Protein AF-A0AAD5U259-F1 (afdb_monomer)

Structure (mmCIF, N/CA/C/O backbone):
data_AF-A0AAD5U259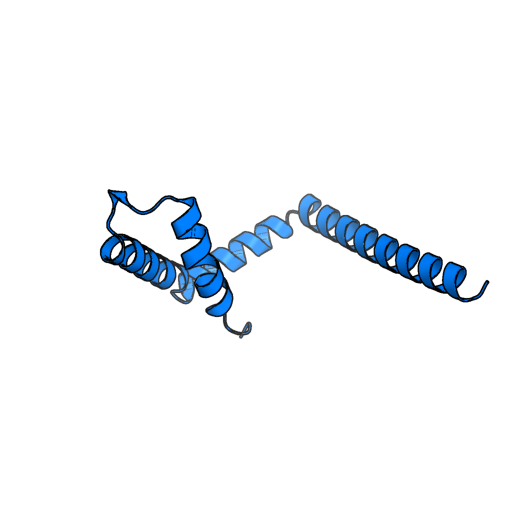-F1
#
_entry.id   AF-A0AAD5U259-F1
#
loop_
_atom_site.group_PDB
_atom_site.id
_atom_site.type_symbol
_atom_site.label_atom_id
_atom_site.label_alt_id
_atom_site.label_comp_id
_atom_site.label_asym_id
_atom_site.label_entity_id
_atom_site.label_seq_id
_atom_site.pdbx_PDB_ins_code
_atom_site.Cartn_x
_atom_site.Cartn_y
_atom_site.Cartn_z
_atom_site.occupancy
_atom_site.B_iso_or_equiv
_atom_site.auth_seq_id
_atom_site.auth_comp_id
_atom_site.auth_asym_id
_atom_site.auth_atom_id
_atom_site.pdbx_PDB_model_num
ATOM 1 N N . MET A 1 1 ? 42.496 -5.740 15.410 1.00 61.06 1 MET A N 1
ATOM 2 C CA . MET A 1 1 ? 42.476 -5.597 13.929 1.00 61.06 1 MET A CA 1
ATOM 3 C C . MET A 1 1 ? 41.321 -6.330 13.232 1.00 61.06 1 MET A C 1
ATOM 5 O O . MET A 1 1 ? 40.747 -5.749 12.320 1.00 61.06 1 MET A O 1
ATOM 9 N N . LYS A 1 2 ? 40.932 -7.552 13.637 1.00 63.97 2 LYS A N 1
ATOM 10 C CA . LYS A 1 2 ? 39.879 -8.344 12.955 1.00 63.97 2 LYS A CA 1
ATOM 11 C C . LYS A 1 2 ? 38.483 -7.682 12.940 1.00 63.97 2 LYS A C 1
ATOM 13 O O . LYS A 1 2 ? 37.818 -7.689 11.912 1.00 63.97 2 LYS A O 1
ATOM 18 N N . THR A 1 3 ? 38.077 -7.025 14.026 1.00 67.69 3 THR A N 1
ATOM 19 C CA . THR A 1 3 ? 36.755 -6.378 14.176 1.00 67.69 3 THR A CA 1
ATOM 20 C C . THR A 1 3 ? 36.532 -5.172 13.255 1.00 67.69 3 THR A C 1
ATOM 22 O O . THR A 1 3 ? 35.467 -5.055 12.655 1.00 67.69 3 THR A O 1
ATOM 25 N N . LYS A 1 4 ? 37.544 -4.315 13.050 1.00 72.44 4 LYS A N 1
ATOM 26 C CA . LYS A 1 4 ? 37.453 -3.167 12.121 1.00 72.44 4 LYS A CA 1
ATOM 27 C C . LYS A 1 4 ? 37.248 -3.610 10.664 1.00 72.44 4 LYS A C 1
ATOM 29 O O . LYS A 1 4 ? 36.480 -2.983 9.943 1.00 72.44 4 LYS A O 1
ATOM 34 N N . LYS A 1 5 ? 37.891 -4.712 10.256 1.00 76.06 5 LYS A N 1
ATOM 35 C CA . LYS A 1 5 ? 37.779 -5.277 8.900 1.00 76.06 5 LYS A CA 1
ATOM 36 C C . LYS A 1 5 ? 36.415 -5.936 8.648 1.00 76.06 5 LYS A C 1
ATOM 38 O O . LYS A 1 5 ? 35.876 -5.842 7.550 1.00 76.06 5 LYS A O 1
ATOM 43 N N . ILE A 1 6 ? 35.827 -6.560 9.672 1.00 77.56 6 ILE A N 1
ATOM 44 C CA . ILE A 1 6 ? 34.456 -7.095 9.605 1.00 77.56 6 ILE A CA 1
ATOM 45 C C . ILE A 1 6 ? 33.449 -5.953 9.431 1.00 77.56 6 ILE A C 1
ATOM 47 O O . ILE A 1 6 ? 32.622 -6.005 8.525 1.00 77.56 6 ILE A O 1
ATOM 51 N N . PHE A 1 7 ? 33.560 -4.893 10.236 1.00 74.00 7 PHE A N 1
ATOM 52 C CA . PHE A 1 7 ? 32.670 -3.734 10.139 1.00 74.00 7 PHE A CA 1
ATOM 53 C C . PHE A 1 7 ? 32.779 -3.023 8.779 1.00 74.00 7 PHE A C 1
ATOM 55 O O . 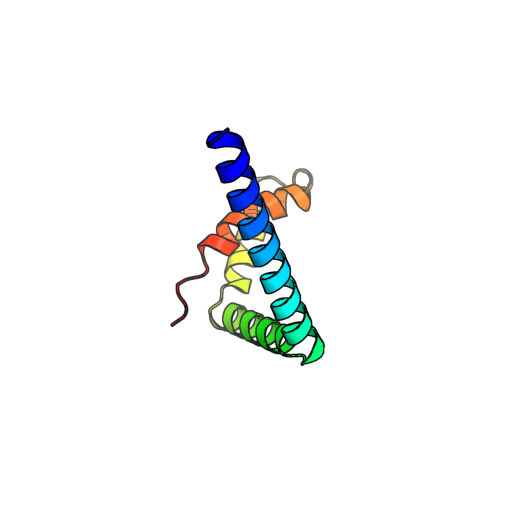PHE A 1 7 ? 31.762 -2.689 8.174 1.00 74.00 7 PHE A O 1
ATOM 62 N N . SER A 1 8 ? 33.996 -2.851 8.247 1.00 78.38 8 SER A N 1
ATOM 63 C CA . SER A 1 8 ? 34.196 -2.264 6.916 1.00 78.38 8 SER A CA 1
ATOM 64 C C . SER A 1 8 ? 33.595 -3.122 5.799 1.00 78.38 8 SER A C 1
ATOM 66 O O . SER A 1 8 ? 32.981 -2.584 4.881 1.00 78.38 8 SER A O 1
ATOM 68 N N . ASN A 1 9 ? 33.726 -4.452 5.887 1.00 81.94 9 ASN A N 1
ATOM 69 C CA . ASN A 1 9 ? 33.135 -5.375 4.916 1.00 81.94 9 ASN A CA 1
ATOM 70 C C . ASN A 1 9 ? 31.604 -5.357 4.978 1.00 81.94 9 ASN A C 1
ATOM 72 O O . ASN A 1 9 ? 30.952 -5.303 3.938 1.00 81.94 9 ASN A O 1
ATOM 76 N N . PHE A 1 10 ? 31.038 -5.349 6.186 1.00 79.75 10 PHE A N 1
ATOM 77 C CA . PHE A 1 10 ? 29.597 -5.238 6.397 1.00 79.75 10 PHE A CA 1
ATOM 78 C C . PHE A 1 10 ? 29.041 -3.932 5.812 1.00 79.75 10 PHE A C 1
ATOM 80 O O . PHE A 1 10 ? 28.059 -3.949 5.069 1.00 79.75 10 PHE A O 1
ATOM 87 N N . ASN A 1 11 ? 29.703 -2.802 6.080 1.00 79.38 11 ASN A N 1
ATOM 88 C CA . ASN A 1 11 ? 29.276 -1.506 5.561 1.00 79.38 11 ASN A CA 1
ATOM 89 C C . ASN A 1 11 ? 29.374 -1.440 4.026 1.00 79.38 11 ASN A C 1
ATOM 91 O O . ASN A 1 11 ? 28.444 -0.957 3.380 1.00 79.38 11 ASN A O 1
ATOM 95 N N . ARG A 1 12 ? 30.444 -1.992 3.429 1.00 82.88 12 ARG A N 1
ATOM 96 C CA . ARG A 1 12 ? 30.585 -2.107 1.965 1.00 82.88 12 ARG A CA 1
ATOM 97 C C . ARG A 1 12 ? 29.446 -2.933 1.363 1.00 82.88 12 ARG A C 1
ATOM 99 O O . ARG A 1 12 ? 28.749 -2.444 0.484 1.00 82.88 12 ARG A O 1
ATOM 106 N N . GLN A 1 13 ? 29.172 -4.122 1.902 1.00 80.81 13 GLN A N 1
ATOM 107 C CA . GLN A 1 13 ? 28.081 -4.975 1.417 1.00 80.81 13 GLN A CA 1
ATOM 108 C C . GLN A 1 13 ? 26.711 -4.277 1.503 1.00 80.81 13 GLN A C 1
ATOM 110 O O . GLN A 1 13 ? 25.865 -4.436 0.621 1.00 80.81 13 GLN A O 1
ATOM 115 N N . PHE A 1 14 ? 26.468 -3.498 2.560 1.00 79.31 14 PHE A N 1
ATOM 116 C CA . PHE A 1 14 ? 25.232 -2.731 2.714 1.00 79.31 14 PHE A CA 1
ATOM 117 C C . PHE A 1 14 ? 25.148 -1.547 1.735 1.00 79.31 14 PHE A C 1
ATOM 119 O O . PHE A 1 14 ? 24.071 -1.245 1.216 1.00 79.31 14 PHE A O 1
ATOM 126 N N . GLN A 1 15 ? 26.268 -0.876 1.451 1.00 82.44 15 GLN A N 1
ATOM 127 C CA . GLN A 1 15 ? 26.352 0.157 0.414 1.00 82.44 15 GLN A CA 1
ATOM 128 C C . GLN A 1 15 ? 26.094 -0.423 -0.982 1.00 82.44 15 GLN A C 1
ATOM 130 O O . GLN A 1 15 ? 25.245 0.117 -1.690 1.00 82.44 15 GLN A O 1
ATOM 135 N N . ASP A 1 16 ? 26.705 -1.558 -1.324 1.00 90.00 16 ASP A N 1
ATOM 136 C CA . ASP A 1 16 ? 26.522 -2.226 -2.619 1.00 90.00 16 ASP A CA 1
ATOM 137 C C . ASP A 1 16 ? 25.056 -2.635 -2.836 1.00 90.00 16 ASP A C 1
ATOM 139 O O . ASP A 1 16 ? 24.472 -2.373 -3.889 1.00 90.00 16 ASP A O 1
ATOM 143 N N . LYS A 1 17 ? 24.399 -3.194 -1.807 1.00 91.38 17 LYS A N 1
ATOM 144 C CA . LYS A 1 17 ? 22.965 -3.534 -1.859 1.00 91.38 17 LYS A CA 1
ATOM 145 C C . LYS A 1 17 ? 22.077 -2.307 -2.085 1.00 91.38 17 LYS A C 1
ATOM 147 O O . LYS A 1 17 ? 21.132 -2.379 -2.872 1.00 91.38 17 LYS A O 1
ATOM 152 N N . ARG A 1 18 ? 22.360 -1.184 -1.412 1.00 93.06 18 ARG A N 1
ATOM 153 C CA . ARG A 1 18 ? 21.613 0.075 -1.599 1.00 93.06 18 ARG A CA 1
ATOM 154 C C . ARG A 1 18 ? 21.819 0.652 -2.998 1.00 93.06 18 ARG A C 1
ATOM 156 O O . ARG A 1 18 ? 20.850 1.059 -3.631 1.00 93.06 18 ARG A O 1
ATOM 163 N N . GLN A 1 19 ? 23.055 0.652 -3.494 1.00 93.94 19 GLN A N 1
ATOM 164 C CA . GLN A 1 19 ? 23.364 1.114 -4.847 1.00 93.94 19 GLN A CA 1
ATOM 165 C C . GLN A 1 19 ? 22.662 0.255 -5.902 1.00 93.94 19 GLN A C 1
ATOM 167 O O . GLN A 1 19 ? 22.027 0.799 -6.804 1.00 93.94 19 GLN A O 1
ATOM 172 N N . LEU A 1 20 ? 22.687 -1.071 -5.746 1.00 95.06 20 LEU A N 1
ATOM 173 C CA . LEU A 1 20 ? 21.987 -1.988 -6.640 1.00 95.06 20 LEU A CA 1
ATOM 174 C C . LEU A 1 20 ? 20.472 -1.744 -6.639 1.00 95.06 20 LEU A C 1
ATOM 176 O O . LEU A 1 20 ? 19.873 -1.648 -7.709 1.00 95.06 20 LEU A O 1
ATOM 180 N N . ARG A 1 21 ? 19.859 -1.578 -5.456 1.00 95.06 21 ARG A N 1
ATOM 181 C CA . ARG A 1 21 ? 18.434 -1.226 -5.321 1.00 95.06 21 ARG A CA 1
ATOM 182 C C . ARG A 1 21 ? 18.108 0.048 -6.101 1.00 95.06 21 ARG A C 1
ATOM 184 O O . ARG A 1 21 ? 17.175 0.050 -6.897 1.00 95.06 21 ARG A O 1
ATOM 191 N N . ASN A 1 22 ? 18.919 1.091 -5.930 1.00 96.25 22 ASN A N 1
ATOM 192 C CA . ASN A 1 22 ? 18.725 2.365 -6.616 1.00 96.25 22 ASN A CA 1
ATOM 193 C C . ASN A 1 22 ? 18.849 2.225 -8.139 1.00 96.25 22 ASN A C 1
ATOM 195 O O . ASN A 1 22 ? 18.042 2.796 -8.867 1.00 96.25 22 ASN A O 1
ATOM 199 N N . ILE A 1 23 ? 19.820 1.452 -8.637 1.00 96.50 23 ILE A N 1
ATOM 200 C CA . ILE A 1 23 ? 19.984 1.200 -10.078 1.00 96.50 23 ILE A CA 1
ATOM 201 C C . ILE A 1 23 ? 18.750 0.493 -10.649 1.00 96.50 23 ILE A C 1
ATOM 203 O O . ILE A 1 23 ? 18.257 0.882 -11.710 1.00 96.50 23 ILE A O 1
ATOM 207 N N . ILE A 1 24 ? 18.237 -0.524 -9.952 1.00 96.38 24 ILE A N 1
ATOM 208 C CA . ILE A 1 24 ? 17.023 -1.247 -10.354 1.00 96.38 24 ILE A CA 1
ATOM 209 C C . ILE A 1 24 ? 15.824 -0.294 -10.377 1.00 96.38 24 ILE A C 1
ATOM 211 O O . ILE A 1 24 ? 15.134 -0.209 -11.392 1.00 96.38 24 ILE A O 1
ATOM 215 N N . ASP A 1 25 ? 15.620 0.477 -9.307 1.00 96.19 25 ASP A N 1
ATOM 216 C CA . ASP A 1 25 ? 14.516 1.434 -9.211 1.00 96.19 25 ASP A CA 1
ATOM 217 C C . ASP A 1 25 ? 14.576 2.484 -10.330 1.00 96.19 25 ASP A C 1
ATOM 219 O O . ASP A 1 25 ? 13.553 2.791 -10.940 1.00 96.19 25 ASP A O 1
ATOM 223 N N . GLN A 1 26 ? 15.766 2.996 -10.660 1.00 97.62 26 GLN A N 1
ATOM 224 C CA . GLN A 1 26 ? 15.952 3.945 -11.762 1.00 97.62 26 GLN A CA 1
ATOM 225 C C . GLN A 1 26 ? 15.612 3.332 -13.123 1.00 97.62 26 GLN A C 1
ATOM 227 O O . GLN A 1 26 ? 14.961 3.982 -13.941 1.00 97.62 26 GLN A O 1
ATOM 232 N N . LYS A 1 27 ? 16.002 2.077 -13.376 1.00 97.38 27 LYS A N 1
ATOM 233 C CA . LYS A 1 27 ? 15.642 1.373 -14.617 1.00 97.38 27 LYS A CA 1
ATOM 234 C C . LYS A 1 27 ? 14.131 1.144 -14.724 1.00 97.38 27 LYS A C 1
ATOM 236 O O . LYS A 1 27 ? 13.561 1.372 -15.790 1.00 97.38 27 LYS A O 1
ATOM 241 N N . LEU A 1 28 ? 13.474 0.759 -13.627 1.00 97.56 28 LEU A N 1
ATOM 242 C CA . LEU A 1 28 ? 12.016 0.577 -13.580 1.00 97.56 28 LEU A CA 1
ATOM 243 C C . LEU A 1 28 ? 11.258 1.895 -13.781 1.00 97.56 28 LEU A C 1
ATOM 245 O O . LEU A 1 28 ? 10.200 1.906 -14.401 1.00 97.56 28 LEU A O 1
ATOM 249 N N . VAL A 1 29 ? 11.789 3.012 -13.276 1.00 97.94 29 VAL A N 1
ATOM 250 C CA . VAL A 1 29 ? 11.215 4.345 -13.521 1.00 97.94 29 VAL A CA 1
ATOM 251 C C . VAL A 1 29 ? 11.376 4.742 -14.987 1.00 97.94 29 VAL A C 1
ATOM 253 O O . VAL A 1 29 ? 10.386 5.080 -15.626 1.00 97.94 29 VAL A O 1
ATOM 256 N N . LYS A 1 30 ? 12.596 4.676 -15.538 1.00 97.56 30 LYS A N 1
ATOM 257 C CA . LYS A 1 30 ? 12.890 5.131 -16.911 1.00 97.56 30 LYS A CA 1
ATOM 258 C C . LYS A 1 30 ? 12.162 4.329 -17.989 1.00 97.56 30 LYS A C 1
ATOM 260 O O . LYS A 1 30 ? 11.814 4.888 -19.018 1.00 97.56 30 LYS A O 1
ATOM 265 N N . SER A 1 31 ? 11.936 3.040 -17.753 1.00 98.00 31 SER A N 1
ATOM 266 C CA . SER A 1 31 ? 11.159 2.179 -18.657 1.00 98.00 31 SER A CA 1
ATOM 267 C C . SER A 1 31 ? 9.642 2.362 -18.533 1.00 98.00 31 SER A C 1
ATOM 269 O O . SER A 1 31 ? 8.904 1.796 -19.330 1.00 98.00 31 SER A O 1
ATOM 271 N N . GLY A 1 32 ? 9.154 3.100 -17.528 1.00 97.44 32 GLY A N 1
ATOM 272 C CA . GLY A 1 32 ? 7.724 3.212 -17.214 1.00 97.44 32 GLY A CA 1
ATOM 273 C C . GLY A 1 32 ? 7.144 2.006 -16.461 1.00 97.44 32 GLY A C 1
ATOM 274 O O . GLY A 1 32 ? 6.018 2.071 -15.963 1.00 97.44 32 GLY A O 1
ATOM 275 N N . GLU A 1 33 ? 7.917 0.931 -16.289 1.00 97.81 33 GLU A N 1
ATOM 276 C CA . GLU A 1 33 ? 7.464 -0.318 -15.669 1.00 97.81 33 GLU A CA 1
ATOM 277 C C . GLU A 1 33 ? 7.007 -0.121 -14.219 1.00 97.81 33 GLU A C 1
ATOM 279 O O . GLU A 1 33 ? 6.039 -0.734 -13.772 1.00 97.81 33 GLU A O 1
ATOM 284 N N . LYS A 1 34 ? 7.636 0.805 -13.485 1.00 96.94 34 LYS A N 1
ATOM 285 C CA . LYS A 1 34 ? 7.206 1.155 -12.125 1.00 96.94 34 LYS A CA 1
ATOM 286 C C . LYS A 1 34 ? 5.761 1.653 -12.088 1.00 96.94 34 LYS A C 1
ATOM 288 O O . LYS A 1 34 ? 5.033 1.318 -11.156 1.00 96.94 34 LYS A O 1
ATOM 293 N N . GLU A 1 35 ? 5.348 2.462 -13.062 1.00 98.06 35 GLU A N 1
ATOM 294 C CA . GLU A 1 35 ? 3.982 2.988 -13.094 1.00 98.06 35 GLU A CA 1
ATOM 295 C C . GLU A 1 35 ? 2.990 1.920 -13.567 1.00 98.06 35 GLU A C 1
ATOM 297 O O . GLU A 1 35 ? 1.933 1.770 -12.955 1.00 98.06 35 GLU A O 1
ATOM 302 N N . ARG A 1 36 ? 3.380 1.081 -14.538 1.00 98.12 36 ARG A N 1
ATOM 303 C CA . ARG A 1 36 ? 2.597 -0.097 -14.953 1.00 98.12 36 ARG A CA 1
ATOM 304 C C . ARG A 1 36 ? 2.311 -1.034 -13.774 1.00 98.12 36 ARG A C 1
ATOM 306 O O . ARG A 1 36 ? 1.164 -1.419 -13.554 1.00 98.12 36 ARG A O 1
ATOM 313 N N . LEU A 1 37 ? 3.331 -1.349 -12.970 1.00 97.19 37 LEU A N 1
ATOM 314 C CA . LEU A 1 37 ? 3.198 -2.193 -11.778 1.00 97.19 37 LEU A CA 1
ATOM 315 C C . LEU A 1 37 ? 2.311 -1.551 -10.703 1.00 97.19 37 LEU A C 1
ATOM 317 O O . LEU A 1 37 ? 1.488 -2.239 -10.100 1.00 97.19 37 LEU A O 1
ATOM 321 N N . LYS A 1 38 ? 2.423 -0.235 -10.477 1.00 96.44 38 LYS A N 1
ATOM 322 C CA . LYS A 1 38 ? 1.525 0.484 -9.556 1.00 96.44 38 LYS A CA 1
ATOM 323 C C . LYS A 1 38 ? 0.076 0.451 -10.029 1.00 96.44 38 LYS A C 1
ATOM 325 O O . LYS A 1 38 ? -0.818 0.272 -9.204 1.00 96.44 38 LYS A O 1
ATOM 330 N N . GLN A 1 39 ? -0.171 0.643 -11.323 1.00 97.81 39 GLN A N 1
ATOM 331 C CA . GLN A 1 39 ? -1.518 0.596 -11.883 1.00 97.81 39 GLN A CA 1
ATOM 332 C C . GLN A 1 39 ? -2.116 -0.806 -11.755 1.00 97.81 39 GLN A C 1
ATOM 334 O O . GLN A 1 39 ? -3.239 -0.937 -11.273 1.00 97.81 39 GLN A O 1
ATOM 339 N N . LEU A 1 40 ? -1.345 -1.843 -12.093 1.00 96.81 40 LEU A N 1
ATOM 340 C CA . LEU A 1 40 ? -1.759 -3.235 -11.924 1.00 96.81 40 LEU A CA 1
ATOM 341 C C . LEU A 1 40 ? -2.087 -3.550 -10.459 1.00 96.81 40 LEU A C 1
ATOM 343 O O . LEU A 1 40 ? -3.124 -4.142 -10.171 1.00 96.81 40 LEU A O 1
ATOM 347 N N . LEU A 1 41 ? -1.240 -3.114 -9.521 1.00 95.12 41 LEU A N 1
ATOM 348 C CA . LEU A 1 41 ? -1.492 -3.285 -8.091 1.00 95.12 41 LEU A CA 1
ATOM 349 C C . LEU A 1 41 ? -2.790 -2.585 -7.663 1.00 95.12 41 LEU A C 1
ATOM 351 O O . LEU A 1 41 ? -3.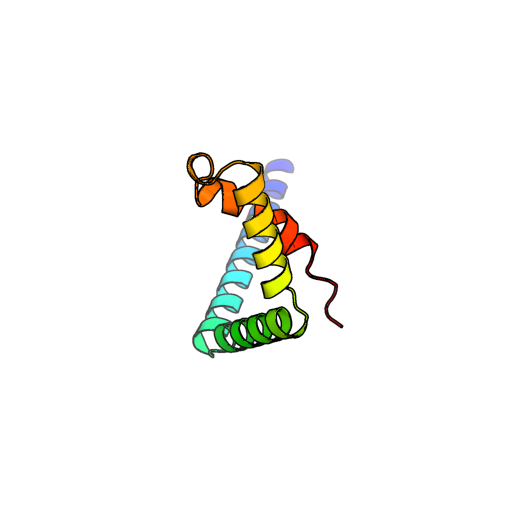619 -3.198 -6.999 1.00 95.12 41 LEU A O 1
ATOM 355 N N . ARG A 1 42 ? -3.004 -1.327 -8.072 1.00 95.81 42 ARG A N 1
ATOM 356 C CA . ARG A 1 42 ? -4.244 -0.583 -7.784 1.00 95.81 42 ARG A CA 1
ATOM 357 C C . ARG A 1 42 ? -5.482 -1.294 -8.330 1.00 95.81 42 ARG A C 1
ATOM 359 O O . ARG A 1 42 ? -6.495 -1.355 -7.636 1.00 95.81 42 ARG A O 1
ATOM 366 N N . GLN A 1 43 ? -5.401 -1.830 -9.548 1.00 96.69 43 GLN A N 1
ATOM 367 C CA . GLN A 1 43 ? -6.486 -2.598 -10.159 1.00 96.69 43 GLN A CA 1
ATOM 368 C C . GLN A 1 43 ? -6.791 -3.854 -9.345 1.00 96.69 43 GLN A C 1
ATOM 370 O O . GLN A 1 43 ? -7.940 -4.041 -8.961 1.00 96.69 43 GLN A O 1
ATOM 375 N N . ARG A 1 44 ? -5.774 -4.653 -8.998 1.00 94.44 44 ARG A N 1
ATOM 376 C CA . ARG A 1 44 ? -5.955 -5.873 -8.195 1.00 94.44 44 ARG A CA 1
ATOM 377 C C . ARG A 1 44 ? -6.538 -5.582 -6.813 1.00 94.44 44 ARG A C 1
ATOM 379 O O . ARG A 1 44 ? -7.501 -6.228 -6.428 1.00 94.44 44 ARG A O 1
ATOM 386 N N . LEU A 1 45 ? -6.020 -4.571 -6.111 1.00 95.25 45 LEU A N 1
ATOM 387 C CA . LEU A 1 45 ? -6.538 -4.150 -4.801 1.00 95.25 45 LEU A CA 1
ATOM 388 C C . LEU A 1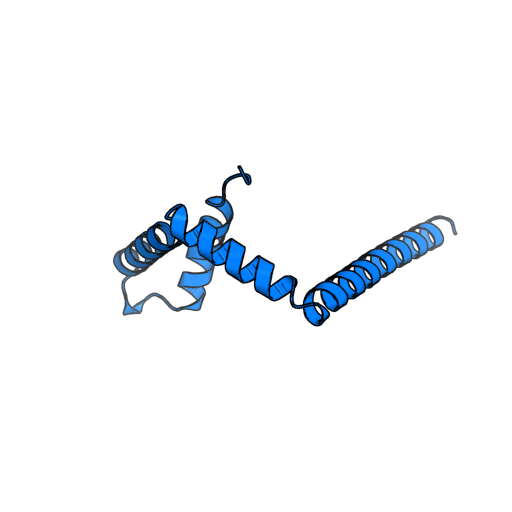 45 ? -7.981 -3.628 -4.871 1.00 95.25 45 LEU A C 1
ATOM 390 O O . LEU A 1 45 ? -8.726 -3.707 -3.901 1.00 95.25 45 LEU A O 1
ATOM 394 N N . THR A 1 46 ? -8.392 -3.071 -6.008 1.00 95.62 46 THR A N 1
ATOM 395 C CA . THR A 1 46 ? -9.791 -2.672 -6.202 1.00 95.62 46 THR A CA 1
ATOM 396 C C . THR A 1 46 ? -10.658 -3.893 -6.508 1.00 95.62 46 THR A C 1
ATOM 398 O O . THR A 1 46 ? -11.713 -4.054 -5.912 1.00 95.62 46 THR A O 1
ATOM 401 N N . GLN A 1 47 ? -10.197 -4.782 -7.391 1.00 94.81 47 GLN A N 1
ATOM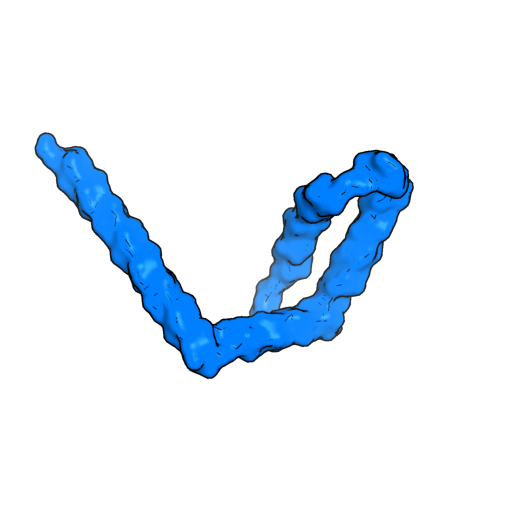 402 C CA . GLN A 1 47 ? -10.930 -5.981 -7.807 1.00 94.81 47 GLN A CA 1
ATOM 403 C C . GLN A 1 47 ? -11.151 -6.979 -6.667 1.00 94.81 47 GLN A C 1
ATOM 405 O O . GLN A 1 47 ? -12.207 -7.598 -6.613 1.00 94.81 47 GLN A O 1
ATOM 410 N N . CYS A 1 48 ? -10.191 -7.126 -5.749 1.00 93.62 48 CYS A N 1
ATOM 411 C CA . CYS A 1 48 ? -10.346 -7.999 -4.585 1.00 93.62 48 CYS A CA 1
ATOM 412 C C . CYS A 1 48 ? -11.093 -7.345 -3.410 1.00 93.62 48 CYS A C 1
ATOM 414 O O . CYS A 1 48 ? -11.147 -7.935 -2.338 1.00 93.62 48 CYS A O 1
ATOM 416 N N . GLY A 1 49 ? -11.629 -6.128 -3.576 1.00 95.56 49 GLY A N 1
ATOM 417 C CA . GLY A 1 49 ? -12.402 -5.431 -2.541 1.00 95.56 49 GLY A CA 1
ATOM 418 C C . GLY A 1 49 ? -11.572 -4.715 -1.470 1.00 95.56 49 GLY A C 1
ATOM 419 O O . GLY A 1 49 ? -12.126 -3.934 -0.699 1.00 95.56 49 GLY A O 1
ATOM 420 N N . TRP A 1 50 ? -10.241 -4.868 -1.462 1.00 95.50 50 TRP A N 1
ATOM 421 C CA . TRP A 1 50 ? -9.358 -4.294 -0.433 1.00 95.50 50 TRP A CA 1
ATOM 422 C C . TRP A 1 50 ? -9.571 -2.789 -0.218 1.00 95.50 50 TRP A C 1
ATOM 424 O O . TRP A 1 50 ? -9.575 -2.306 0.916 1.00 95.50 50 TRP A O 1
ATOM 434 N N . ARG A 1 51 ? -9.762 -2.027 -1.303 1.00 95.31 51 ARG A N 1
ATOM 435 C CA . ARG A 1 51 ? -9.990 -0.575 -1.217 1.00 95.31 51 ARG A CA 1
ATOM 436 C C . ARG A 1 51 ? -11.294 -0.239 -0.488 1.00 95.31 51 ARG A C 1
ATOM 438 O O . ARG A 1 51 ? -11.321 0.729 0.276 1.00 95.31 51 ARG A O 1
ATOM 445 N N . ASP A 1 52 ? -12.351 -0.999 -0.741 1.00 96.62 52 ASP A N 1
ATOM 446 C CA . ASP A 1 52 ? -13.665 -0.760 -0.151 1.00 96.62 52 ASP A CA 1
ATOM 447 C C . ASP A 1 52 ? -13.692 -1.192 1.318 1.00 96.62 52 ASP A C 1
ATOM 449 O O . ASP A 1 52 ? -14.168 -0.427 2.160 1.00 96.62 52 ASP A O 1
ATOM 453 N N . ASP A 1 53 ? -13.052 -2.314 1.652 1.00 95.19 53 ASP A N 1
ATOM 454 C CA . ASP A 1 53 ? -12.877 -2.779 3.033 1.00 95.19 53 ASP A CA 1
ATOM 455 C C . ASP A 1 53 ? -12.090 -1.773 3.880 1.00 95.19 53 ASP A C 1
ATOM 457 O O . ASP A 1 53 ? -12.479 -1.432 5.003 1.00 95.19 53 ASP A O 1
ATOM 461 N N . LEU A 1 54 ? -10.990 -1.237 3.335 1.00 95.62 54 LEU A N 1
ATOM 462 C CA . LEU A 1 54 ? -10.184 -0.247 4.046 1.00 95.62 54 LEU A CA 1
ATOM 463 C C . LEU A 1 54 ? -10.950 1.070 4.234 1.00 95.62 54 LEU A C 1
ATOM 465 O O . LEU A 1 54 ? -10.843 1.711 5.282 1.00 95.62 54 LEU A O 1
ATOM 469 N N . LYS A 1 55 ? -11.767 1.461 3.248 1.00 95.12 55 LYS A N 1
ATOM 470 C CA . LYS A 1 55 ? -12.650 2.631 3.345 1.00 95.12 55 LYS A CA 1
ATOM 471 C C . LYS A 1 55 ? -13.751 2.429 4.387 1.00 95.12 55 LYS A C 1
ATOM 473 O O . LYS A 1 55 ? -14.061 3.376 5.107 1.00 95.12 55 LYS A O 1
ATOM 478 N N . ALA A 1 56 ? -14.344 1.239 4.469 1.00 96.12 56 ALA A N 1
ATOM 479 C CA . ALA A 1 56 ? -15.334 0.908 5.490 1.00 96.12 56 ALA A CA 1
ATOM 480 C C . ALA A 1 56 ? -14.717 1.010 6.890 1.00 96.12 56 ALA A C 1
ATOM 482 O O . ALA A 1 56 ? -15.216 1.759 7.725 1.00 96.12 56 ALA A O 1
ATOM 483 N N . HIS A 1 57 ? -13.549 0.398 7.091 1.00 94.25 57 HIS A N 1
ATOM 484 C CA . HIS A 1 57 ? -12.851 0.466 8.369 1.00 94.25 57 HIS A CA 1
ATOM 485 C C . HIS A 1 57 ? -12.466 1.896 8.773 1.00 94.25 57 HIS A C 1
ATOM 487 O O . HIS A 1 57 ? -12.636 2.281 9.924 1.00 94.25 57 HIS A O 1
ATOM 493 N N . CYS A 1 58 ? -11.990 2.702 7.824 1.00 94.44 58 CYS A N 1
ATOM 494 C CA . CYS A 1 58 ? -11.712 4.119 8.045 1.00 94.44 58 CYS A CA 1
ATOM 495 C C . CYS A 1 58 ? -12.945 4.869 8.587 1.00 94.44 58 CYS A C 1
ATOM 497 O O . CYS A 1 58 ? -12.840 5.617 9.559 1.00 94.44 58 CYS A O 1
ATOM 499 N N . LYS A 1 59 ? -14.135 4.620 8.022 1.00 93.88 59 LYS A N 1
ATOM 500 C CA . LYS A 1 59 ? -15.387 5.204 8.530 1.00 93.88 59 LYS A CA 1
ATOM 501 C C . LYS A 1 59 ? -15.706 4.738 9.950 1.00 93.88 59 LYS A C 1
ATOM 503 O O . LYS A 1 59 ? -16.174 5.552 10.740 1.00 93.88 59 LYS A O 1
ATOM 508 N N . ASP A 1 60 ? -15.462 3.472 10.272 1.00 93.75 60 ASP A N 1
ATOM 509 C CA . ASP A 1 60 ? -15.715 2.933 11.613 1.00 93.75 60 ASP A CA 1
ATOM 510 C C . ASP A 1 60 ? -14.792 3.567 12.661 1.00 93.75 60 ASP A C 1
ATOM 512 O O . ASP A 1 60 ? -15.251 3.928 13.742 1.00 93.75 60 ASP A O 1
ATOM 516 N N . VAL A 1 61 ? -13.519 3.789 12.316 1.00 91.69 61 VAL A N 1
ATOM 517 C CA . VAL A 1 61 ? -12.553 4.489 13.180 1.00 91.69 61 VAL A CA 1
ATOM 518 C C . VAL A 1 61 ? -13.023 5.913 13.477 1.00 91.69 61 VAL A C 1
ATOM 520 O O . VAL A 1 61 ? -13.064 6.315 14.640 1.00 91.69 61 VAL A O 1
ATOM 523 N N . VAL A 1 62 ? -13.418 6.665 12.444 1.00 92.56 62 VAL A N 1
ATOM 524 C CA . VAL A 1 62 ? -13.903 8.047 12.604 1.00 92.56 62 VAL A CA 1
ATOM 525 C C . VAL A 1 62 ? -15.192 8.090 13.428 1.00 92.56 62 VAL A C 1
ATOM 527 O O . VAL A 1 62 ? -15.329 8.935 14.309 1.00 92.56 62 VAL A O 1
ATOM 530 N N . LYS A 1 63 ? -16.126 7.159 13.194 1.00 92.38 63 LYS A N 1
ATOM 531 C CA . LYS A 1 63 ? -17.366 7.057 13.979 1.00 92.38 63 LYS A CA 1
ATOM 532 C C . LYS A 1 63 ? -17.107 6.710 15.446 1.00 92.38 63 LYS A C 1
ATOM 534 O O . LYS A 1 63 ? -17.785 7.254 16.307 1.00 92.38 63 LYS A O 1
ATOM 539 N N . GLY A 1 64 ? -16.159 5.815 15.724 1.00 90.62 64 GLY A N 1
ATOM 540 C CA . GLY A 1 64 ? -15.859 5.362 17.084 1.00 90.62 64 GLY A CA 1
ATOM 541 C C . GLY A 1 64 ? -15.123 6.400 17.931 1.00 90.62 64 GLY A C 1
ATOM 542 O O . GLY A 1 64 ? -15.405 6.523 19.117 1.00 90.62 64 GLY A O 1
ATOM 543 N N . LYS A 1 65 ? -14.195 7.156 17.331 1.00 87.50 65 LYS A N 1
ATOM 544 C CA . LYS A 1 65 ? -13.408 8.186 18.035 1.00 87.50 65 LYS A CA 1
ATOM 545 C C . LYS A 1 65 ? -14.097 9.561 18.061 1.00 87.50 65 LYS A C 1
ATOM 547 O O . LYS A 1 65 ? -13.816 10.358 18.948 1.00 87.50 65 LYS A O 1
ATOM 552 N N . GLY A 1 66 ? -15.015 9.820 17.128 1.00 84.88 66 GLY A N 1
ATOM 553 C CA . GLY A 1 66 ? -15.660 11.119 16.937 1.00 84.88 66 GLY A CA 1
ATOM 554 C C . GLY A 1 66 ? -14.927 11.966 15.894 1.00 84.88 66 GLY A C 1
ATOM 555 O O . GLY A 1 66 ? -13.699 12.027 15.873 1.00 84.88 66 GLY A O 1
ATOM 556 N N . MET A 1 67 ? -15.686 12.623 15.013 1.00 80.94 67 MET A N 1
ATOM 557 C CA . MET A 1 67 ? -15.143 13.323 13.839 1.00 80.94 67 MET A CA 1
ATOM 558 C C . MET A 1 67 ? -14.185 14.466 14.206 1.00 80.94 67 MET A C 1
ATOM 560 O O . MET A 1 67 ? -13.194 14.669 13.513 1.00 80.94 67 MET A O 1
ATOM 564 N N . ASP A 1 68 ? -14.433 15.140 15.329 1.00 84.75 68 ASP A N 1
ATOM 565 C CA . ASP A 1 68 ? -13.624 16.270 15.805 1.00 84.75 68 ASP A CA 1
ATOM 566 C C . ASP A 1 68 ? -12.356 15.838 16.561 1.00 84.75 68 ASP A C 1
ATOM 568 O O . ASP A 1 68 ? -11.536 16.674 16.929 1.00 84.75 68 ASP A O 1
ATOM 572 N N . GLN A 1 69 ? -12.199 14.536 16.823 1.00 83.88 69 GLN A N 1
ATOM 573 C CA . GLN A 1 69 ? -11.116 13.976 17.640 1.00 83.88 69 GLN A CA 1
ATOM 574 C C . GLN A 1 69 ? -10.076 13.203 16.814 1.00 83.88 69 GLN A C 1
ATOM 576 O O . GLN A 1 69 ? -9.130 12.660 17.379 1.00 83.88 69 GLN A O 1
ATOM 581 N N . VAL A 1 70 ? -10.245 13.109 15.489 1.00 87.56 70 VAL A N 1
ATOM 582 C CA . VAL A 1 70 ? -9.372 12.307 14.618 1.00 87.56 70 VAL A CA 1
ATOM 583 C C . VAL A 1 70 ? -8.691 13.189 13.584 1.00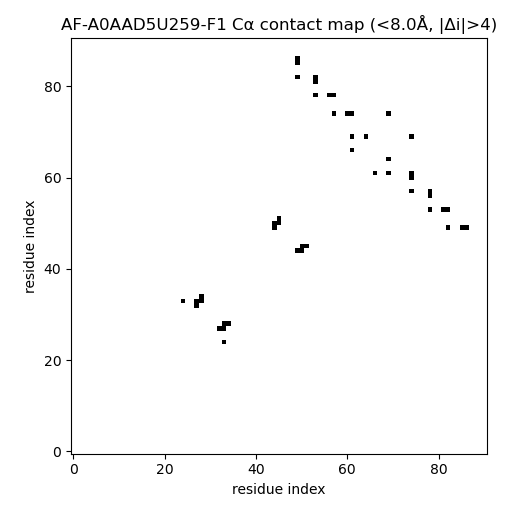 87.56 70 VAL A C 1
ATOM 585 O O . VAL A 1 70 ? -9.337 13.712 12.676 1.00 87.56 70 VAL A O 1
ATOM 588 N N . SER A 1 71 ? -7.365 13.298 13.671 1.00 92.44 71 SER A N 1
ATOM 589 C CA . SER A 1 71 ? -6.574 13.888 12.595 1.00 92.44 71 SER A CA 1
ATOM 590 C C . SER A 1 71 ? -6.366 12.894 11.445 1.00 92.44 71 SER A C 1
ATOM 592 O O . SER A 1 71 ? -6.497 11.675 11.591 1.00 92.44 71 SER A O 1
ATOM 594 N N . VAL A 1 72 ? -5.987 13.411 10.273 1.00 91.50 72 VAL A N 1
ATOM 595 C CA . VAL A 1 72 ? -5.598 12.566 9.132 1.00 91.50 72 VAL A CA 1
ATOM 596 C C . VAL A 1 72 ? -4.402 11.679 9.487 1.00 91.50 72 VAL A C 1
ATOM 598 O O . VAL A 1 72 ? -4.340 10.536 9.043 1.00 91.50 72 VAL A O 1
ATOM 601 N N . GLU A 1 73 ? -3.467 12.178 10.294 1.00 93.50 73 GLU A N 1
ATOM 602 C CA . GLU A 1 73 ? -2.279 11.429 10.700 1.00 93.50 73 GLU A CA 1
ATOM 603 C C . GLU A 1 73 ? -2.631 10.273 11.644 1.00 93.50 73 GLU A C 1
ATOM 605 O O . GLU A 1 73 ? -2.184 9.148 11.418 1.00 93.50 73 GLU A O 1
ATOM 610 N N . ASP A 1 74 ? -3.525 10.497 12.611 1.00 91.06 74 ASP A N 1
ATOM 611 C CA . ASP A 1 74 ? -4.049 9.433 13.480 1.00 91.06 74 ASP A CA 1
ATOM 612 C C . ASP A 1 74 ? -4.755 8.355 12.666 1.00 91.06 74 ASP A C 1
ATOM 614 O O . ASP A 1 74 ? -4.565 7.157 12.883 1.00 91.06 74 ASP A O 1
ATOM 618 N N .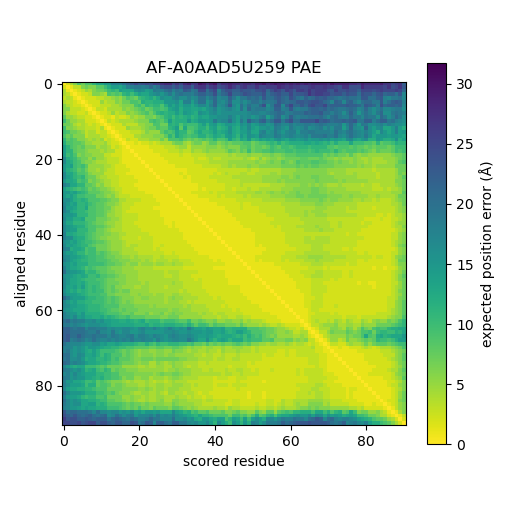 LEU A 1 75 ? -5.548 8.783 11.684 1.00 92.88 75 LEU A N 1
ATOM 619 C CA . LEU A 1 75 ? -6.248 7.877 10.794 1.00 92.88 75 LEU A CA 1
ATOM 620 C C . LEU A 1 75 ? -5.266 7.067 9.939 1.00 92.88 75 LEU A C 1
ATOM 622 O O . LEU A 1 75 ? -5.448 5.861 9.811 1.00 92.88 75 LEU A O 1
ATOM 626 N N . ILE A 1 76 ? -4.208 7.683 9.398 1.00 94.06 76 ILE A N 1
ATOM 627 C CA . ILE A 1 76 ? -3.140 6.980 8.667 1.00 94.06 76 ILE A CA 1
ATOM 628 C C . ILE A 1 76 ? -2.466 5.949 9.572 1.00 94.06 76 ILE A C 1
ATOM 630 O O . ILE A 1 76 ? -2.290 4.802 9.150 1.00 94.06 76 ILE A O 1
ATOM 634 N N . ASN A 1 77 ? -2.105 6.338 10.794 1.00 94.56 77 ASN A N 1
ATOM 635 C CA . ASN A 1 77 ? -1.438 5.469 11.760 1.00 94.56 77 ASN A CA 1
ATOM 636 C C . ASN A 1 77 ? -2.309 4.266 12.145 1.00 94.56 77 ASN A C 1
ATOM 638 O O . ASN A 1 77 ? -1.794 3.157 12.269 1.00 94.56 77 ASN A O 1
ATOM 642 N N . GLU A 1 78 ? -3.625 4.457 12.244 1.00 92.00 78 GLU A N 1
ATOM 643 C CA . GLU A 1 78 ? -4.590 3.397 12.544 1.00 92.00 78 GLU A CA 1
ATOM 644 C C . GLU A 1 78 ? -4.822 2.456 11.348 1.00 92.00 78 GLU A C 1
ATOM 646 O O . GLU A 1 78 ? -4.761 1.232 11.476 1.00 92.00 78 GLU A O 1
ATOM 651 N N . ILE A 1 79 ? -5.079 3.005 10.153 1.00 94.31 79 ILE A N 1
ATOM 652 C CA . ILE A 1 79 ? -5.502 2.191 9.002 1.00 94.31 79 ILE A CA 1
ATOM 653 C C . ILE A 1 79 ? -4.326 1.539 8.269 1.00 94.31 79 ILE A C 1
ATOM 655 O O . ILE A 1 79 ? -4.518 0.518 7.607 1.00 94.31 79 ILE A O 1
ATOM 659 N N . THR A 1 80 ? -3.109 2.092 8.356 1.00 95.31 80 THR A N 1
ATOM 660 C CA . THR A 1 80 ? -1.943 1.585 7.607 1.00 95.31 80 THR A CA 1
ATOM 661 C C . THR A 1 80 ? -1.548 0.158 8.004 1.00 95.31 80 THR A C 1
ATOM 663 O O . THR A 1 80 ? -1.351 -0.656 7.094 1.00 95.31 80 THR A O 1
ATOM 666 N N . PRO A 1 81 ? -1.441 -0.202 9.302 1.00 95.69 81 PRO A N 1
ATOM 667 C CA . PRO A 1 81 ? -1.155 -1.575 9.711 1.00 95.69 81 PRO A CA 1
ATOM 668 C C . PRO A 1 81 ? -2.192 -2.564 9.174 1.00 95.69 81 PRO A C 1
ATOM 670 O O . PRO A 1 81 ? -1.820 -3.576 8.579 1.00 95.69 81 PRO A O 1
ATOM 673 N N . LYS A 1 82 ? -3.487 -2.235 9.288 1.00 93.50 82 LYS A N 1
ATOM 674 C CA . LYS A 1 82 ? -4.572 -3.087 8.782 1.00 93.50 82 LYS A CA 1
ATOM 675 C C . LYS A 1 82 ? -4.530 -3.223 7.264 1.00 93.50 82 LYS A C 1
ATOM 677 O O . LYS A 1 82 ? -4.599 -4.335 6.754 1.00 93.50 82 LYS A O 1
ATOM 682 N N . GLY A 1 83 ? -4.360 -2.111 6.551 1.00 94.94 83 GLY A N 1
ATOM 683 C CA . GLY A 1 83 ? -4.275 -2.100 5.094 1.00 94.94 83 GLY A CA 1
ATOM 684 C C . GLY A 1 83 ? -3.106 -2.931 4.565 1.00 94.94 83 GLY A C 1
ATOM 685 O O . GLY A 1 83 ? -3.255 -3.607 3.556 1.00 94.94 83 GLY A O 1
ATOM 686 N N . ARG A 1 84 ? -1.952 -2.932 5.243 1.00 94.88 84 ARG A N 1
ATOM 687 C CA . ARG A 1 84 ? -0.813 -3.786 4.863 1.00 94.88 84 ARG A CA 1
ATOM 688 C C . ARG A 1 84 ? -1.038 -5.251 5.231 1.00 94.88 84 ARG A C 1
ATOM 690 O O . ARG A 1 84 ? -0.663 -6.118 4.452 1.00 94.88 84 ARG A O 1
ATOM 697 N N . GLY A 1 85 ? -1.636 -5.514 6.393 1.00 94.19 85 GLY A N 1
ATOM 698 C CA . GLY A 1 85 ? -1.887 -6.868 6.891 1.00 94.19 85 GLY A CA 1
ATOM 699 C C . GLY A 1 85 ? -2.980 -7.626 6.134 1.00 94.19 85 GLY A C 1
ATOM 700 O O . GLY A 1 85 ? -2.951 -8.850 6.110 1.00 94.19 85 GLY A O 1
ATOM 701 N N . SER A 1 86 ? -3.917 -6.925 5.489 1.00 92.56 86 SER A N 1
ATOM 702 C CA . SER A 1 86 ? -4.994 -7.544 4.702 1.00 92.56 86 SER A CA 1
ATOM 703 C C . SER A 1 86 ? -4.600 -7.910 3.268 1.00 92.56 86 SER A C 1
ATOM 705 O O . SER A 1 86 ? -5.398 -8.511 2.550 1.00 92.56 86 SER A O 1
ATOM 707 N N . ILE A 1 87 ? -3.385 -7.570 2.823 1.00 90.50 87 ILE A N 1
ATOM 708 C CA . ILE A 1 87 ? -2.880 -7.995 1.514 1.00 90.50 87 ILE A CA 1
ATOM 709 C C . ILE A 1 87 ? -2.423 -9.451 1.641 1.00 90.50 87 ILE A C 1
ATOM 711 O O . ILE A 1 87 ? -1.356 -9.733 2.186 1.00 90.50 87 ILE A O 1
ATOM 715 N N . GLY A 1 88 ? -3.250 -10.372 1.147 1.00 77.50 88 GLY A N 1
ATOM 716 C CA . GLY A 1 88 ? -2.9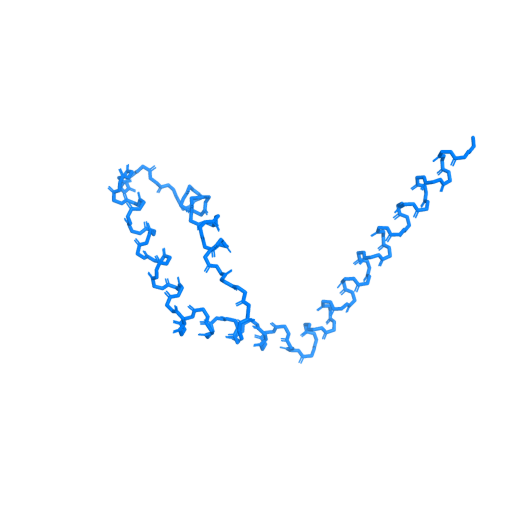19 -11.794 1.075 1.00 77.50 88 GLY A CA 1
ATOM 717 C C . GLY A 1 88 ? -1.747 -12.091 0.125 1.00 77.50 88 GLY A C 1
ATOM 718 O O . GLY A 1 88 ? -1.351 -11.230 -0.669 1.00 77.50 88 GLY A O 1
ATOM 719 N N . PRO A 1 89 ? -1.177 -13.311 0.184 1.00 69.25 89 PRO A N 1
ATOM 720 C CA . PRO A 1 89 ? -0.170 -13.741 -0.779 1.00 69.25 89 PRO A CA 1
ATOM 721 C C . PRO A 1 89 ? -0.726 -13.627 -2.202 1.00 69.25 89 PRO A C 1
ATOM 723 O O . PRO A 1 89 ? -1.896 -13.918 -2.447 1.00 69.25 89 PRO A O 1
ATOM 726 N N . PHE A 1 90 ? 0.115 -13.176 -3.133 1.00 58.56 90 PHE A N 1
ATOM 727 C CA . PHE A 1 90 ? -0.245 -13.087 -4.545 1.00 58.56 90 PHE A CA 1
ATOM 728 C C . PHE A 1 90 ? -0.633 -14.488 -5.052 1.00 58.56 90 PHE A C 1
ATOM 730 O O . PHE A 1 90 ? 0.240 -15.348 -5.155 1.00 58.56 90 PHE A O 1
ATOM 737 N N . GLN A 1 91 ? -1.924 -14.714 -5.319 1.00 48.94 91 GLN A N 1
ATOM 738 C CA . GLN A 1 91 ? -2.402 -15.840 -6.131 1.00 48.94 91 GLN A CA 1
ATOM 739 C C . GLN A 1 91 ? -2.170 -15.558 -7.619 1.00 48.94 91 GLN A C 1
ATOM 741 O O . GLN A 1 91 ? -2.260 -14.371 -8.034 1.00 48.94 91 GLN A O 1
#

Solvent-accessible surface area (backbone atoms only — not comparable to full-atom values): 5241 Å² total; per-residue (Å²): 117,70,66,64,54,51,53,52,51,52,51,49,55,54,49,52,53,52,52,51,51,50,54,51,52,50,51,32,52,76,70,44,49,48,57,54,53,50,51,52,50,53,50,49,39,50,76,72,40,52,56,58,55,51,52,52,51,52,51,51,52,39,67,74,66,32,73,95,71,58,51,73,64,58,48,48,67,60,46,48,60,54,59,60,68,69,60,70,81,89,126

pLDDT: mean 89.73, std 9.93, range [48.94, 98.12]

Secondary structure (DSSP, 8-state):
-HHHHHHHHHH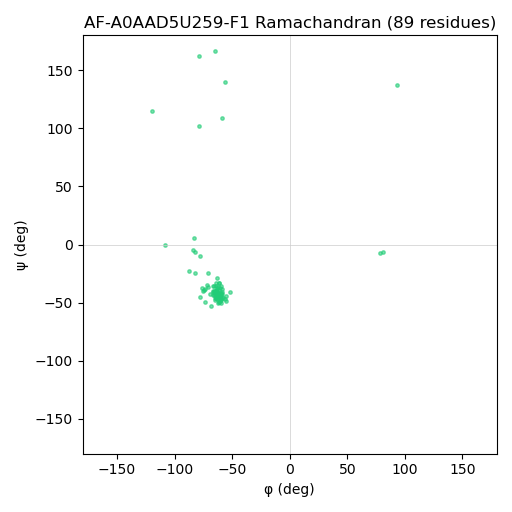HHHHHHHHHHHHHHHHHHHTSHHHHHHHHHHHHHHHTSHHHHHHHHHHHHHHHH-GGG--HHHHHHHHHHHHHHT-----

Mean predicted aligned error: 7.27 Å

Foldseek 3Di:
DVVVVVVVVVVVVVVVVVVVVVVVVVVCVVVVVVVVVVVVVVVVCVVVCLVVVLVVVLVVVCVVQDVVRDDPVNSCVVSVVVSVVPDDDDD

Radius of gyration: 20.47 Å; Cα contacts (8 Å, |Δi|>4): 24; chains: 1; bounding box: 60×32×37 Å

Organism: NCBI:txid447962

InterPro domains:
  IPR018783 Transcription factor, enhancer of yellow 2 [MF_03046] (19-88)
  IPR018783 Transcription factor, enhancer of yellow 2 [PF10163] (22-87)
  IPR018783 Transcription factor, enhancer of yellow 2 [PTHR12514] (12-87)
  IPR038212 Transcription factor EnY2 superfamily [G3DSA:1.10.246.140] (11-89)

Sequence (91 aa):
MKTKKIFSNFNRQFQDKRQLRNIIDQKLVKSGEKERLKQLLRQRLTQCGWRDDLKAHCKDVVKGKGMDQVSVEDLINEITPKGRGSIGPFQ

Nearest PDB structures (foldseek):
  4dhx-assembly2_F  TM=9.421E-01  e=1.379E-06  Homo sapiens